Protein 3D1P (pdb70)

Foldseek 3Di:
DPFAEDALVVLVVLVVVDPQEAEEEQDDCVVPPPFDRPPHDYNHCVQCVLLLQDDQVVNCVVRVDGDDDLVGEYEFAYQQAPSRVSSQVNNCVRRRVHYHYHNRSVNCVVVPVSVDDD

Solvent-accessible surface area: 6436 Å² total

Organism: Saccharomyces cerevisiae (strain ATCC 204508 / S288c) (NCBI:txid559292)

Nearest PDB structures (foldseek):
  3d1p-assembly1_A  TM=1.009E+00  e=8.080E-25  Saccharomyces cerevisiae
  6k6r-assembly2_D  TM=9.127E-01  e=2.938E-10  Saccharomyces cerevisiae S288C
  6sgb-assembly1_DT  TM=7.974E-01  e=2.283E-06  Trypanosoma brucei brucei
  7aor-assembly1_au  TM=7.885E-01  e=1.874E-06  Trypanosoma cruzi strain CL Brener
  7ane-assembly1_au  TM=7.995E-01  e=1.444E-05  Leishmania major

Structure (mmCIF, N/CA/C/O backbone):
data_3D1P
#
_entry.id   3D1P
#
_cell.length_a   58.343
_cell.length_b   37.429
_cell.length_c   52.198
_cell.angle_alpha   90.00
_cell.angle_beta   108.86
_cell.angle_gamma   90.00
#
_symmetry.space_group_name_H-M   'C 1 2 1'
#
loop_
_entity.id
_entity.type
_entity.pdbx_description
1 polymer 'Putative thiosulfate sulfurtransferase YOR285W'
2 non-polymer 'CHLORIDE ION'
3 non-polymer 'ACETATE ION'
4 water water
#
loop_
_atom_site.group_PDB
_atom_site.id
_atom_site.type_symbol
_atom_site.label_atom_id
_atom_site.label_alt_id
_atom_site.label_comp_id
_atom_site.label_asym_id
_atom_site.label_entity_id
_atom_site.label_seq_id
_atom_site.pdbx_PDB_ins_code
_atom_site.Cartn_x
_atom_site.Cartn_y
_atom_site.Cartn_z
_atom_site.occupancy
_atom_site.B_iso_or_equiv
_atom_site.auth_seq_id
_atom_site.auth_comp_id
_atom_site.auth_asym_id
_atom_site.auth_atom_id
_atom_site.pdbx_PDB_model_num
ATOM 1 N N . SER A 1 20 ? 23.383 16.708 14.252 0.80 17.27 20 SER A N 1
ATOM 2 C CA . SER A 1 20 ? 23.666 15.746 13.160 0.80 15.92 20 SER A CA 1
ATOM 3 C C . SER A 1 20 ? 22.476 15.495 12.278 0.80 13.44 20 SER A C 1
ATOM 4 O O . SER A 1 20 ? 21.317 15.511 12.700 0.80 15.60 20 SER A O 1
ATOM 7 N N . ASN A 1 21 ? 22.790 15.226 11.033 0.80 11.57 21 ASN A N 1
ATOM 8 C CA . ASN A 1 21 ? 21.799 14.886 10.050 0.80 10.66 21 ASN A CA 1
ATOM 9 C C . ASN A 1 21 ? 21.016 13.672 10.572 0.80 10.50 21 ASN A C 1
ATOM 10 O O . ASN A 1 21 ? 21.625 12.772 11.156 0.80 12.22 21 ASN A O 1
ATOM 15 N N . ILE A 1 22 ? 19.702 13.612 10.337 1.00 10.95 22 ILE A N 1
ATOM 16 C CA . ILE A 1 22 ? 18.928 12.460 10.733 1.00 11.03 22 ILE A CA 1
ATOM 17 C C . ILE A 1 22 ? 19.511 11.260 9.987 1.00 9.32 22 ILE A C 1
ATOM 18 O O . ILE A 1 22 ? 19.727 11.303 8.764 1.00 10.99 22 ILE A O 1
ATOM 23 N N . GLN A 1 23 ? 19.722 10.205 10.701 1.00 10.03 23 GLN A N 1
ATOM 24 C CA . GLN A 1 23 ? 20.202 9.026 10.107 1.00 7.97 23 GLN A CA 1
ATOM 25 C C . GLN A 1 23 ? 19.164 8.505 9.136 1.00 6.39 23 GLN A C 1
ATOM 26 O O . GLN A 1 23 ? 17.996 8.376 9.487 1.00 8.10 23 GLN A O 1
ATOM 32 N N . SER A 1 24 ? 19.580 8.181 7.926 1.00 6.02 24 SER A N 1
ATOM 33 C CA A SER A 1 24 ? 18.730 7.632 6.909 0.50 5.38 24 SER A CA 1
ATOM 34 C CA B SER A 1 24 ? 18.691 7.587 6.936 0.50 5.82 24 SER A CA 1
ATOM 35 C C . SER A 1 24 ? 19.314 6.309 6.403 1.00 5.20 24 SER A C 1
ATOM 36 O O . SER A 1 24 ? 20.540 6.139 6.354 1.00 6.34 24 SER A O 1
ATOM 41 N N . TYR A 1 25 ? 18.430 5.409 5.975 1.00 4.90 25 TYR A N 1
ATOM 42 C CA . TYR A 1 25 ? 18.808 4.061 5.582 1.00 4.36 25 TYR A CA 1
ATOM 43 C C . TYR A 1 25 ? 18.307 3.735 4.175 1.00 4.30 25 TYR A C 1
ATOM 44 O O . TYR A 1 25 ? 17.151 4.018 3.830 1.00 4.70 25 TYR A O 1
ATOM 53 N N . SER A 1 26 ? 19.164 3.101 3.384 1.00 4.64 26 SER A N 1
ATOM 54 C CA . SER A 1 26 ? 18.810 2.501 2.107 1.00 4.76 26 SER A CA 1
ATOM 55 C C . SER A 1 26 ? 18.144 1.145 2.296 1.00 4.12 26 SER A C 1
ATOM 56 O O . SER A 1 26 ? 18.123 0.572 3.389 1.00 4.46 26 SER A O 1
ATOM 59 N N . PHE A 1 27 ? 17.684 0.566 1.199 1.00 4.20 27 PHE A N 1
ATOM 60 C CA . PHE A 1 27 ? 17.183 -0.814 1.228 1.00 4.85 27 PHE A CA 1
ATOM 61 C C . PHE A 1 27 ? 18.203 -1.781 1.840 1.00 4.15 27 PHE A C 1
ATOM 62 O O . PHE A 1 27 ? 17.863 -2.567 2.715 1.00 4.54 27 PHE A O 1
ATOM 70 N N . GLU A 1 28 ? 19.449 -1.741 1.365 1.00 4.46 28 GLU A N 1
ATOM 71 C CA . GLU A 1 28 ?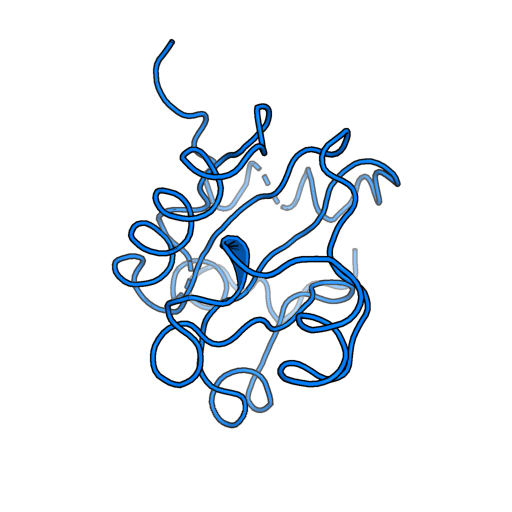 20.433 -2.657 1.884 1.00 4.55 28 GLU A CA 1
ATOM 72 C C . GLU A 1 28 ? 20.686 -2.438 3.365 1.00 4.97 28 GLU A C 1
ATOM 73 O O . GLU A 1 28 ? 20.864 -3.396 4.146 1.00 5.45 28 GLU A O 1
ATOM 79 N N . ASP A 1 29 ? 20.690 -1.170 3.804 1.00 4.63 29 ASP A N 1
ATOM 80 C CA . ASP A 1 29 ? 20.816 -0.894 5.215 1.00 5.09 29 ASP A CA 1
ATOM 81 C C . ASP A 1 29 ? 19.659 -1.511 6.021 1.00 4.66 29 ASP A C 1
ATOM 82 O O . ASP A 1 29 ? 19.885 -2.069 7.101 1.00 5.52 29 ASP A O 1
ATOM 95 N N A LYS A 1 31 ? 17.771 -4.079 5.165 0.50 4.72 31 LYS A N 1
ATOM 96 N N C LYS A 1 31 ? 17.660 -4.089 5.127 0.50 5.40 31 LYS A N 1
ATOM 97 C CA A LYS A 1 31 ? 17.941 -5.503 5.166 0.25 5.00 31 LYS A CA 1
ATOM 98 C CA B LYS A 1 31 ? 18.003 -5.680 5.325 0.25 5.14 31 LYS A CA 1
ATOM 99 C CA C LYS A 1 31 ? 17.758 -5.524 5.116 0.50 5.89 31 LYS A CA 1
ATOM 100 C C A LYS A 1 31 ? 18.911 -5.892 6.320 0.50 4.65 31 LYS A C 1
ATOM 101 C C C LYS A 1 31 ? 18.617 -5.972 6.302 0.50 6.75 31 LYS A C 1
ATOM 102 O O A LYS A 1 31 ? 18.659 -6.843 7.086 0.50 5.54 31 LYS A O 1
ATOM 103 O O C LYS A 1 31 ? 18.289 -6.912 7.046 0.50 7.74 31 LYS A O 1
ATOM 119 N N A ARG A 1 32 ? 20.016 -5.189 6.457 0.80 5.55 32 ARG A N 1
ATOM 120 N N B ARG A 1 32 ? 19.618 -5.374 6.400 0.20 3.99 32 ARG A N 1
ATOM 121 C CA A ARG A 1 32 ? 20.906 -5.475 7.551 0.80 7.17 32 ARG A CA 1
ATOM 122 C CA B ARG A 1 32 ? 20.613 -5.706 7.419 0.20 4.81 32 ARG A CA 1
ATOM 123 C C A ARG A 1 32 ? 20.232 -5.309 8.893 0.80 6.23 32 ARG A C 1
ATOM 124 C C B ARG A 1 32 ? 20.188 -5.346 8.856 0.20 5.11 32 ARG A C 1
ATOM 125 O O A ARG A 1 32 ? 20.276 -6.181 9.765 0.80 7.14 32 ARG A O 1
ATOM 126 O O B ARG A 1 32 ? 20.498 -6.081 9.797 0.20 5.65 32 ARG A O 1
ATOM 141 N N . ILE A 1 33 ? 19.520 -4.204 9.045 1.00 5.62 33 ILE A N 1
ATOM 142 C CA . ILE A 1 33 ? 18.872 -3.915 10.333 1.00 5.84 33 ILE A CA 1
ATOM 143 C C . ILE A 1 33 ? 17.838 -4.978 10.666 1.00 5.82 33 ILE A C 1
ATOM 144 O O . ILE A 1 33 ? 17.810 -5.485 11.796 1.00 6.61 33 ILE A O 1
ATOM 149 N N . VAL A 1 34 ? 16.990 -5.341 9.707 1.00 5.8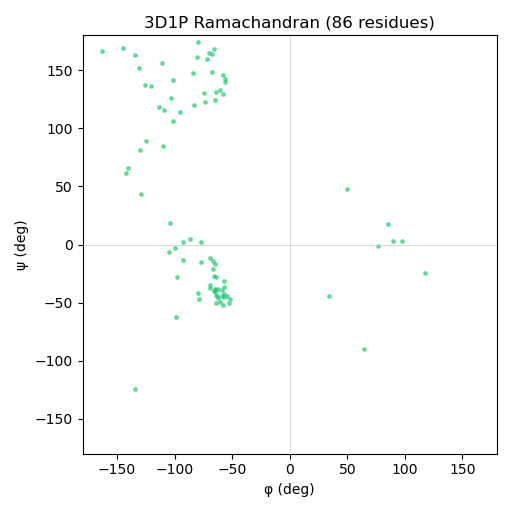8 34 VAL A N 1
ATOM 150 C CA . VAL A 1 34 ? 16.002 -6.368 9.967 1.00 6.66 34 VAL A CA 1
ATOM 151 C C . VAL A 1 34 ? 16.670 -7.668 10.385 1.00 6.17 34 VAL A C 1
ATOM 152 O O . VAL A 1 34 ? 16.259 -8.310 11.351 1.00 7.34 34 VAL A O 1
ATOM 156 N N . GLY A 1 35 ? 17.738 -8.033 9.671 1.00 6.43 35 GLY A N 1
ATOM 157 C CA . GLY A 1 35 ? 18.439 -9.261 9.977 1.00 6.66 35 GLY A CA 1
ATOM 158 C C . GLY A 1 35 ? 19.162 -9.306 11.311 1.00 6.57 35 GLY A C 1
ATOM 159 O O . GLY A 1 35 ? 19.486 -10.374 11.803 1.00 8.37 35 GLY A O 1
ATOM 160 N N . LYS A 1 36 ? 19.460 -8.140 11.881 1.00 6.29 36 LYS A N 1
ATOM 161 C CA A LYS A 1 36 ? 20.074 -8.045 13.201 0.25 6.74 36 LYS A CA 1
ATOM 162 C CA B LYS A 1 36 ? 20.077 -8.021 13.200 0.25 6.98 36 LYS A CA 1
ATOM 163 C CA C LYS A 1 36 ? 20.072 -8.084 13.186 0.50 6.74 36 LYS A CA 1
ATOM 164 C C . LYS A 1 36 ? 19.111 -8.321 14.326 1.00 7.11 36 LYS A C 1
ATOM 165 O O . LYS A 1 36 ? 19.523 -8.692 15.430 1.00 8.42 36 LYS A O 1
ATOM 181 N N . HIS A 1 37 ? 17.826 -8.110 14.096 1.00 7.61 37 HIS A N 1
ATOM 182 C CA . HIS A 1 37 ? 16.828 -8.314 15.165 1.00 8.62 37 HIS A CA 1
ATOM 183 C C . HIS A 1 37 ? 17.270 -7.588 16.434 1.00 7.84 37 HIS A C 1
ATOM 184 O O . HIS A 1 37 ? 17.249 -8.164 17.524 1.00 8.43 37 HIS A O 1
ATOM 191 N N . ASP A 1 38 ? 17.670 -6.339 16.335 1.00 8.59 38 ASP A N 1
ATOM 192 C CA . ASP A 1 38 ? 18.203 -5.607 17.459 1.00 8.40 38 ASP A CA 1
ATOM 193 C C . ASP A 1 38 ? 17.066 -5.247 18.402 1.00 8.57 38 ASP A C 1
ATOM 194 O O . ASP A 1 38 ? 16.109 -4.578 18.000 1.00 8.80 38 ASP A O 1
ATOM 199 N N . PRO A 1 39 ? 17.161 -5.670 19.671 1.00 9.42 39 PRO A N 1
ATOM 200 C CA . PRO A 1 39 ? 16.081 -5.410 20.604 1.00 10.88 39 PRO A CA 1
ATOM 201 C C . PRO A 1 39 ? 15.866 -3.959 20.898 1.00 10.52 39 PRO A C 1
ATOM 202 O O . PRO A 1 39 ? 14.815 -3.569 21.460 1.00 13.03 39 PRO A O 1
ATOM 206 N N . ASN A 1 40 ? 16.849 -3.128 20.572 1.00 9.50 40 ASN A N 1
ATOM 207 C CA A ASN A 1 40 ? 16.758 -1.718 20.866 0.70 9.40 40 ASN A CA 1
ATOM 208 C CA B ASN A 1 40 ? 16.643 -1.715 20.873 0.30 10.16 40 ASN A CA 1
ATOM 209 C C . ASN A 1 40 ? 16.493 -0.844 19.622 1.00 8.33 40 ASN A C 1
ATOM 210 O O . ASN A 1 40 ? 16.728 0.358 19.653 1.00 8.99 40 ASN A O 1
ATOM 219 N N . VAL A 1 41 ? 15.951 -1.474 18.588 1.00 6.99 41 VAL A N 1
ATOM 220 C CA . VAL A 1 41 ? 15.496 -0.806 17.374 1.00 7.02 41 VAL A CA 1
ATOM 221 C C . VAL A 1 41 ? 14.005 -1.096 17.203 1.00 5.94 41 VAL A C 1
ATOM 222 O O . VAL A 1 41 ? 13.545 -2.232 17.442 1.00 8.12 41 VAL A O 1
ATOM 226 N N . VAL A 1 42 ? 13.245 -0.066 16.842 1.00 5.37 42 VAL A N 1
ATOM 227 C CA . VAL A 1 42 ? 11.829 -0.165 16.581 1.00 5.48 42 VAL A CA 1
ATOM 228 C C . VAL A 1 42 ? 11.588 0.308 15.157 1.00 4.86 42 VAL A C 1
ATOM 229 O O . VAL A 1 42 ? 12.012 1.394 14.793 1.00 5.55 42 VAL A O 1
ATOM 233 N N A LEU A 1 43 ? 10.860 -0.510 14.397 0.50 4.63 43 LEU A N 1
ATOM 234 N N B LEU A 1 43 ? 10.992 -0.545 14.328 0.50 5.15 43 LEU A N 1
ATOM 235 C CA A LEU A 1 43 ? 10.520 -0.219 12.994 0.50 4.37 43 LEU A CA 1
ATOM 236 C CA B LEU A 1 43 ? 10.616 -0.137 12.961 0.50 4.79 43 LEU A CA 1
ATOM 237 C C A LEU A 1 43 ? 9.110 0.354 12.991 0.50 3.98 43 LEU A C 1
ATOM 238 C C B LEU A 1 43 ? 9.183 0.373 13.051 0.50 4.06 43 LEU A C 1
ATOM 239 O O A LEU A 1 43 ? 8.134 -0.360 13.243 0.50 5.19 43 LEU A O 1
ATOM 240 O O B LEU A 1 43 ? 8.288 -0.355 13.475 0.50 4.76 43 LEU A O 1
ATOM 249 N N . VAL A 1 44 ? 9.000 1.652 12.736 1.00 4.06 44 VAL A N 1
ATOM 250 C CA . VAL A 1 44 ? 7.740 2.378 12.881 1.00 4.25 44 VAL A CA 1
ATOM 251 C C . VAL A 1 44 ? 7.147 2.669 11.506 1.00 3.95 44 VAL A C 1
ATOM 252 O O . VAL A 1 44 ? 7.555 3.581 10.806 1.00 4.41 44 VAL A O 1
ATOM 256 N N . ASP A 1 45 ? 6.151 1.846 11.156 1.00 3.90 45 ASP A N 1
ATOM 257 C CA . ASP A 1 45 ? 5.442 1.950 9.890 1.00 3.71 45 ASP A CA 1
ATOM 258 C C . ASP A 1 45 ? 4.191 2.777 10.142 1.00 3.91 45 ASP A C 1
ATOM 259 O O . ASP A 1 45 ? 3.299 2.388 10.900 1.00 4.37 45 ASP A O 1
ATOM 264 N N . VAL A 1 46 ? 4.143 3.959 9.534 1.00 3.64 46 VAL A N 1
ATOM 265 C CA . VAL A 1 46 ? 3.064 4.909 9.809 1.00 3.77 46 VAL A CA 1
ATOM 266 C C . VAL A 1 46 ? 2.029 4.957 8.685 1.00 4.00 46 VAL A C 1
ATOM 267 O O . VAL A 1 46 ? 1.222 5.882 8.626 1.00 4.07 46 VAL A O 1
ATOM 271 N N . ARG A 1 47 ? 2.003 3.935 7.839 1.00 3.76 47 ARG A N 1
ATOM 272 C CA . ARG A 1 47 ? 0.884 3.772 6.921 1.00 3.93 47 ARG A CA 1
ATOM 273 C C . ARG A 1 47 ? -0.412 3.481 7.693 1.00 3.94 47 ARG A C 1
ATOM 274 O O . ARG A 1 47 ? -0.403 3.207 8.893 1.00 4.15 47 ARG A O 1
ATOM 282 N N . GLU A 1 48 ? -1.532 3.555 6.981 1.00 4.09 48 GLU A N 1
ATOM 283 C CA . GLU A 1 48 ? -2.806 3.203 7.583 1.00 4.53 48 GLU A CA 1
ATOM 284 C C . GLU A 1 48 ? -2.890 1.692 7.786 1.00 4.44 48 GLU A C 1
ATOM 285 O O . GLU A 1 48 ? -2.183 0.927 7.132 1.00 4.87 48 GLU A O 1
ATOM 291 N N . PRO A 1 49 ? -3.765 1.230 8.667 1.00 5.07 49 PRO A N 1
ATOM 292 C CA . PRO A 1 49 ? -3.842 -0.216 8.944 1.00 5.88 49 PRO A CA 1
ATOM 293 C C . PRO A 1 49 ? -4.113 -1.065 7.703 1.00 5.59 49 PRO A C 1
ATOM 294 O O . PRO A 1 49 ? -3.590 -2.164 7.577 1.00 6.38 49 PRO A O 1
ATOM 298 N N . SER A 1 50 ? -4.936 -0.567 6.778 1.00 6.07 50 SER A N 1
ATOM 299 C CA . SER A 1 50 ? -5.245 -1.286 5.570 1.00 6.89 50 SER A CA 1
ATOM 300 C C . SER A 1 50 ? -4.005 -1.467 4.730 1.00 8.82 50 SER A C 1
ATOM 301 O O . SER A 1 50 ? -3.692 -2.647 4.387 1.00 11.66 50 SER A O 1
ATOM 304 N N . GLU A 1 51 ? -3.183 -0.409 4.608 1.00 6.34 51 GLU A N 1
ATOM 305 C CA . GLU A 1 51 ? -1.884 -0.514 3.894 1.00 6.38 51 GLU A CA 1
ATOM 306 C C . GLU A 1 51 ? -0.938 -1.517 4.559 1.00 6.84 51 GLU A C 1
ATOM 307 O O . GLU A 1 51 ? -0.271 -2.363 3.937 1.00 9.87 51 GLU A O 1
ATOM 313 N N A TYR A 1 52 ? -0.916 -1.495 5.874 0.50 6.32 52 TYR A N 1
ATOM 314 N N B TYR A 1 52 ? -0.929 -1.420 5.867 0.50 6.86 52 TYR A N 1
ATOM 315 C CA A TYR A 1 52 ? -0.057 -2.406 6.644 0.50 6.07 52 TYR A CA 1
ATOM 316 C CA B TYR A 1 52 ? -0.020 -2.192 6.667 0.50 7.20 52 TYR A CA 1
ATOM 317 C C A TYR A 1 52 ? -0.470 -3.849 6.476 0.50 5.86 52 TYR A C 1
ATOM 318 C C B TYR A 1 52 ? -0.332 -3.667 6.611 0.50 7.35 52 TYR A C 1
ATOM 319 O O A TYR A 1 52 ? 0.366 -4.768 6.534 0.50 7.51 52 TYR A O 1
ATOM 320 O O B TYR A 1 52 ? 0.601 -4.467 6.633 0.50 7.84 52 TYR A O 1
ATOM 337 N N A SER A 1 53 ? -1.764 -4.079 6.330 0.50 5.43 53 SER A N 1
ATOM 338 N N B SER A 1 53 ? -1.610 -4.042 6.566 0.50 7.66 53 SER A N 1
ATOM 339 C CA A SER A 1 53 ? -2.219 -5.414 6.209 0.50 6.90 53 SER A CA 1
ATOM 340 C CA B SER A 1 53 ? -2.019 -5.389 6.957 0.50 7.98 53 SER A CA 1
ATOM 341 C C A SER A 1 53 ? -1.818 -5.969 4.833 0.50 6.17 53 SER A C 1
ATOM 342 C C B SER A 1 53 ? -1.577 -6.514 6.035 0.50 7.97 53 SER A C 1
ATOM 343 O O A SER A 1 53 ? -1.635 -7.185 4.723 0.50 7.67 53 SER A O 1
ATOM 344 O O B SER A 1 53 ? -1.441 -7.640 6.513 0.50 12.43 53 SER A O 1
ATOM 349 N N A ILE A 1 54 ? -1.678 -5.142 3.794 0.50 5.58 54 ILE A N 1
ATOM 350 N N B ILE A 1 54 ? -1.319 -6.260 4.759 0.50 7.35 54 ILE A N 1
ATOM 351 C CA A ILE A 1 54 ? -1.227 -5.645 2.484 0.50 5.83 54 ILE A CA 1
ATOM 352 C CA B ILE A 1 54 ? -1.030 -7.373 3.861 0.50 7.68 54 ILE A CA 1
ATOM 353 C C A ILE A 1 54 ? 0.166 -6.287 2.599 0.50 5.76 54 ILE A C 1
ATOM 354 C C B ILE A 1 54 ? 0.480 -7.593 3.718 0.50 7.29 54 ILE A C 1
ATOM 355 O O A ILE A 1 54 ? 0.397 -7.379 2.078 0.50 6.45 54 ILE A O 1
ATOM 356 O O B ILE A 1 54 ? 0.944 -8.746 3.858 0.50 9.34 54 ILE A O 1
ATOM 365 N N A VAL A 1 55 ? 1.106 -5.554 3.200 0.50 5.87 55 VAL A N 1
ATOM 366 N N B VAL A 1 55 ? 1.224 -6.494 3.468 0.50 6.35 55 VAL A N 1
ATOM 367 C CA A VAL A 1 55 ? 2.442 -6.139 3.379 0.50 7.15 55 VAL A CA 1
ATOM 368 C CA B VAL A 1 55 ? 2.695 -6.403 3.334 0.50 7.31 55 VAL A CA 1
ATOM 369 C C A VAL A 1 55 ? 3.172 -5.287 4.420 0.50 5.98 55 VAL A C 1
ATOM 370 C C B VAL A 1 55 ? 3.196 -5.403 4.348 0.50 6.55 55 VAL A C 1
ATOM 371 O O A VAL A 1 55 ? 2.966 -4.089 4.462 0.50 7.84 55 VAL A O 1
ATOM 372 O O B VAL A 1 55 ? 2.905 -4.234 4.242 0.50 7.53 55 VAL A O 1
ATOM 379 N N . HIS A 1 56 ? 4.011 -5.884 5.273 1.00 6.64 56 HIS A N 1
ATOM 380 C CA . HIS A 1 56 ? 4.737 -5.075 6.240 1.00 5.79 56 HIS A CA 1
ATOM 381 C C . HIS A 1 56 ? 6.027 -5.801 6.574 1.00 6.24 56 HIS A C 1
ATOM 382 O O . HIS A 1 56 ? 6.199 -6.985 6.280 1.00 9.13 56 HIS A O 1
ATOM 389 N N . ILE A 1 57 ? 6.973 -5.068 7.148 1.00 6.13 57 ILE A N 1
ATOM 390 C CA . ILE A 1 57 ? 8.2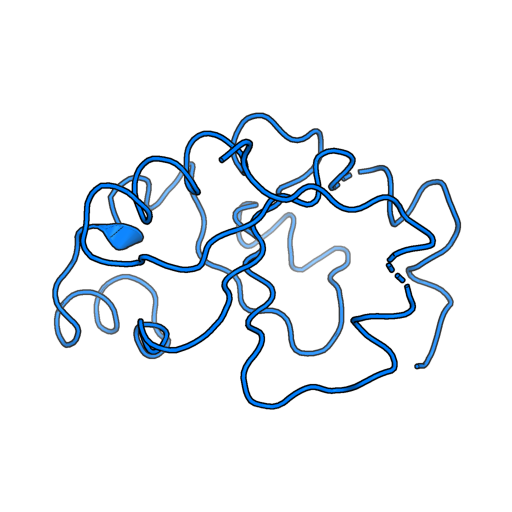04 -5.694 7.595 1.00 6.83 57 ILE A CA 1
ATOM 391 C C . ILE A 1 57 ? 7.907 -6.485 8.874 1.00 7.02 57 ILE A C 1
ATOM 392 O O . ILE A 1 57 ? 7.323 -5.947 9.816 1.00 6.76 57 ILE A O 1
ATOM 397 N N . PRO A 1 58 ? 8.313 -7.760 8.977 1.00 9.09 58 PRO A N 1
ATOM 398 C CA . PRO A 1 58 ? 8.059 -8.494 10.204 1.00 10.43 58 PRO A CA 1
ATOM 399 C C . PRO A 1 58 ? 8.647 -7.782 11.415 1.00 10.46 58 PRO A C 1
ATOM 400 O O . PRO A 1 58 ? 9.742 -7.269 11.374 1.00 10.73 58 PRO A O 1
ATOM 404 N N . ALA A 1 59 ? 7.887 -7.805 12.482 1.00 11.11 59 ALA A N 1
ATOM 405 C CA . ALA A 1 59 ? 8.284 -7.244 13.763 1.00 11.14 59 ALA A CA 1
ATOM 406 C C . ALA A 1 59 ? 8.200 -5.727 13.826 1.00 9.23 59 ALA A C 1
ATOM 407 O O . ALA A 1 59 ? 8.397 -5.138 14.872 1.00 10.44 59 ALA A O 1
ATOM 409 N N . SER A 1 60 ? 7.815 -5.081 12.729 1.00 7.06 60 SER A N 1
ATOM 410 C CA . SER A 1 60 ? 7.530 -3.662 12.795 1.00 6.07 60 SER A CA 1
ATOM 411 C C . SER A 1 60 ? 6.259 -3.429 13.583 1.00 6.01 60 SER A C 1
ATOM 412 O O . SER A 1 60 ? 5.460 -4.349 13.789 1.00 8.98 60 SER A O 1
ATOM 415 N N . ILE A 1 61 ? 6.068 -2.177 13.976 1.00 5.05 61 ILE A N 1
ATOM 416 C CA . ILE A 1 61 ? 4.824 -1.719 14.572 1.00 5.46 61 ILE A CA 1
ATOM 417 C C . ILE A 1 61 ? 4.122 -0.783 13.606 1.00 5.12 61 ILE A C 1
ATOM 418 O O . ILE A 1 61 ? 4.739 -0.193 12.726 1.00 5.56 61 ILE A O 1
ATOM 423 N N . ASN A 1 62 ? 2.803 -0.677 13.767 1.00 4.89 62 ASN A N 1
ATOM 424 C CA . ASN A 1 62 ? 2.000 0.213 12.928 1.00 4.46 62 ASN A CA 1
ATOM 425 C C . ASN A 1 62 ? 1.446 1.326 13.813 1.00 4.77 62 ASN A C 1
ATOM 426 O O . ASN A 1 62 ? 0.697 1.089 14.746 1.00 5.91 62 ASN A O 1
ATOM 431 N N . VAL A 1 63 ? 1.838 2.569 13.496 1.00 4.55 63 VAL A N 1
ATOM 432 C CA . VAL A 1 63 ? 1.373 3.747 14.230 1.00 4.66 63 VAL A CA 1
ATOM 433 C C . VAL A 1 63 ? 0.883 4.753 13.178 1.00 4.33 63 VAL A C 1
ATOM 434 O O . VAL A 1 63 ? 1.630 5.624 12.737 1.00 4.71 63 VAL A O 1
ATOM 438 N N . PRO A 1 64 ? -0.344 4.573 12.704 1.00 4.83 64 PRO A N 1
ATOM 439 C CA . PRO A 1 64 ? -0.790 5.313 11.517 1.00 4.78 64 PRO A CA 1
ATOM 440 C C . PRO A 1 64 ? -0.709 6.830 11.660 1.00 4.83 64 PRO A C 1
ATOM 441 O O . PRO A 1 64 ? -1.275 7.421 12.588 1.00 6.06 64 PRO A O 1
ATOM 445 N N . TYR A 1 65 ? -0.076 7.491 10.670 1.00 5.06 65 TYR A N 1
ATOM 446 C CA . TYR A 1 65 ? 0.092 8.927 10.739 1.00 5.19 65 TYR A CA 1
ATOM 447 C C . TYR A 1 65 ? -1.185 9.675 10.355 1.00 5.36 65 TYR A C 1
ATOM 448 O O . TYR A 1 65 ? -1.579 10.595 11.046 1.00 7.60 65 TYR A O 1
ATOM 457 N N . ARG A 1 66 ? -1.813 9.271 9.256 1.00 5.70 66 ARG A N 1
ATOM 458 C CA . ARG A 1 66 ? -3.018 9.939 8.772 1.00 5.86 66 ARG A CA 1
ATOM 459 C C . ARG A 1 66 ? -4.132 9.955 9.817 1.00 6.43 66 ARG A C 1
ATOM 460 O O . ARG A 1 66 ? -4.778 10.980 10.033 1.00 7.67 66 ARG A O 1
ATOM 468 N N . SER A 1 67 ? -4.354 8.812 10.457 1.00 5.24 67 SER A N 1
ATOM 469 C CA . SER A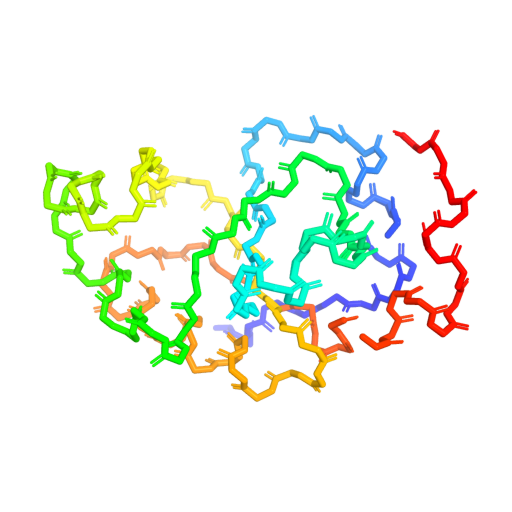 1 67 ? -5.410 8.673 11.435 1.00 6.08 67 SER A CA 1
ATOM 470 C C . SER A 1 67 ? -4.985 8.938 12.877 1.00 5.88 67 SER A C 1
ATOM 471 O O . SER A 1 67 ? -5.865 9.124 13.718 1.00 7.16 67 SER A O 1
ATOM 474 N N . HIS A 1 68 ? -3.683 9.001 13.146 1.00 5.81 68 HIS A N 1
ATOM 475 C CA . HIS A 1 68 ? -3.166 9.301 14.470 1.00 5.91 68 HIS A CA 1
ATOM 476 C C . HIS A 1 68 ? -1.916 10.180 14.349 1.00 6.23 68 HIS A C 1
ATOM 477 O O . HIS A 1 68 ? -0.826 9.782 14.789 1.00 6.38 68 HIS A O 1
ATOM 484 N N . PRO A 1 69 ? -2.026 11.385 13.790 1.00 6.13 69 PRO A N 1
ATOM 485 C CA . PRO A 1 69 ? -0.813 12.188 13.545 1.00 7.07 69 PRO A CA 1
ATOM 486 C C . PRO A 1 69 ? -0.095 12.626 14.799 1.00 7.79 69 PRO A C 1
ATOM 487 O O . PRO A 1 69 ? 1.109 12.919 14.777 1.00 8.93 69 PRO A O 1
ATOM 491 N N . ASP A 1 70 ? -0.849 12.745 15.889 1.00 7.90 70 ASP A N 1
ATOM 492 C CA . ASP A 1 70 ? -0.346 13.087 17.215 1.00 8.22 70 ASP A CA 1
ATOM 493 C C . ASP A 1 70 ? 0.132 11.927 18.035 1.00 7.09 70 ASP A C 1
ATOM 494 O O . ASP A 1 70 ? 0.483 12.131 19.181 1.00 7.91 70 ASP A O 1
ATOM 499 N N . ALA A 1 71 ? 0.154 10.710 17.485 1.00 6.89 71 ALA A N 1
ATOM 500 C CA . ALA A 1 71 ? 0.447 9.557 18.291 1.00 6.32 71 ALA A CA 1
ATOM 501 C C . ALA A 1 71 ? 1.741 9.730 19.085 1.00 6.32 71 ALA A C 1
ATOM 502 O O . ALA A 1 71 ? 1.769 9.444 20.275 1.00 7.16 71 ALA A O 1
ATOM 504 N N . PHE A 1 72 ? 2.802 10.196 18.434 1.00 6.20 72 PHE A N 1
ATOM 505 C CA . PHE A 1 72 ? 4.073 10.262 19.117 1.00 7.02 72 PHE A CA 1
ATOM 506 C C . PHE A 1 72 ? 4.212 11.418 20.090 1.00 7.74 72 PHE A C 1
ATOM 507 O O . PHE A 1 72 ? 5.256 11.532 20.740 1.00 10.61 72 PHE A O 1
ATOM 515 N N . ALA A 1 73 ? 3.145 12.208 20.247 1.00 7.31 73 ALA A N 1
ATOM 516 C CA . ALA A 1 73 ? 3.045 13.231 21.275 1.00 7.83 73 ALA A CA 1
ATOM 517 C C . ALA A 1 73 ? 2.231 12.763 22.470 1.00 8.56 73 ALA A C 1
ATOM 518 O O . ALA A 1 73 ? 2.118 13.492 23.459 1.00 10.70 73 ALA A O 1
ATOM 520 N N . LEU A 1 74 ? 1.663 11.562 22.436 1.00 8.50 74 LEU A N 1
ATOM 521 C CA . LEU A 1 74 ? 0.816 11.092 23.525 1.00 8.80 74 LEU A CA 1
ATOM 522 C C . LEU A 1 74 ? 1.620 10.491 24.656 1.00 9.91 74 LEU A C 1
ATOM 523 O O . LEU A 1 74 ? 2.640 9.858 24.443 1.00 10.83 74 LEU A O 1
ATOM 528 N N . ASP A 1 75 ? 1.115 10.654 25.867 1.00 11.38 75 ASP A N 1
ATOM 529 C CA . ASP A 1 75 ? 1.714 9.953 27.007 1.00 12.23 75 ASP A CA 1
ATOM 530 C C . ASP A 1 75 ? 1.473 8.439 26.878 1.00 12.37 75 ASP A C 1
ATOM 531 O O . ASP A 1 75 ? 0.653 8.004 26.055 1.00 11.95 75 ASP A O 1
ATOM 536 N N . PRO A 1 76 ? 2.218 7.611 27.630 1.00 12.93 76 PRO A N 1
ATOM 537 C CA . PRO A 1 76 ? 2.115 6.172 27.427 1.00 12.29 76 PRO A CA 1
ATOM 538 C C . PRO A 1 76 ? 0.723 5.586 27.570 1.00 11.45 76 PRO A C 1
ATOM 539 O O . PRO A 1 76 ? 0.365 4.743 26.799 1.00 11.34 76 PRO A O 1
ATOM 543 N N . LEU A 1 77 ? -0.045 6.002 28.562 1.00 10.97 77 LEU A N 1
ATOM 544 C CA A LEU A 1 77 ? -1.364 5.431 28.769 0.50 10.50 77 LEU A CA 1
ATOM 545 C CA B LEU A 1 77 ? -1.389 5.464 28.778 0.50 11.13 77 LEU A CA 1
ATOM 546 C C . LEU A 1 77 ? -2.304 5.801 27.614 1.00 9.42 77 LEU A C 1
ATOM 547 O O . LEU A 1 77 ? -3.022 4.952 27.069 1.00 10.45 77 LEU A O 1
ATOM 556 N N . GLU A 1 78 ? -2.276 7.058 27.222 1.00 9.30 78 GLU A N 1
ATOM 557 C CA . GLU A 1 78 ? -3.131 7.528 26.153 1.00 8.89 78 GLU A CA 1
ATOM 558 C C . GLU A 1 78 ? -2.703 6.953 24.798 1.00 7.55 78 GLU A C 1
ATOM 559 O O . GLU A 1 78 ? -3.558 6.630 23.968 1.00 8.67 78 GLU A O 1
ATOM 565 N N . PHE A 1 79 ? -1.391 6.776 24.603 1.00 7.74 79 PHE A N 1
ATOM 566 C CA . PHE A 1 79 ? -0.913 6.141 23.386 1.00 7.31 79 PHE A CA 1
ATOM 567 C C . PHE A 1 79 ? -1.551 4.750 23.236 1.00 7.50 79 PHE A C 1
ATOM 568 O O . PHE A 1 79 ? -2.054 4.388 22.179 1.00 7.68 79 PHE A O 1
ATOM 576 N N A GLU A 1 80 ? -1.492 3.937 24.285 0.90 8.14 80 GLU A N 1
ATOM 577 N N B GLU A 1 80 ? -1.500 3.971 24.308 0.10 8.17 80 GLU A N 1
ATOM 578 C CA A GLU A 1 80 ? -2.037 2.611 24.153 0.90 8.94 80 GLU A CA 1
ATOM 579 C CA B GLU A 1 80 ? -2.056 2.628 24.293 0.10 8.41 80 GLU A CA 1
ATOM 580 C C A GLU A 1 80 ? -3.550 2.654 23.958 0.90 8.49 80 GLU A C 1
ATOM 581 C C B GLU A 1 80 ? -3.549 2.638 24.001 0.10 8.56 80 GLU A C 1
ATOM 582 O O A GLU A 1 80 ? -4.090 1.869 23.167 0.90 9.26 80 GLU A O 1
ATOM 583 O O B GLU A 1 80 ? -4.049 1.795 23.255 0.10 8.80 80 GLU A O 1
ATOM 594 N N . LYS A 1 81 ? -4.261 3.592 24.590 1.00 8.78 81 LYS A N 1
ATOM 595 C CA A LYS A 1 81 ? -5.687 3.674 24.333 0.50 9.31 81 LYS A CA 1
ATOM 596 C CA B LYS A 1 81 ? -5.693 3.729 24.335 0.50 8.96 81 LYS A CA 1
ATOM 597 C C . LYS A 1 81 ? -5.995 4.025 22.884 1.00 8.87 81 LYS A C 1
ATOM 598 O O . LYS A 1 81 ? -6.964 3.487 22.310 1.00 10.43 81 LYS A O 1
ATOM 609 N N . GLN A 1 82 ? -5.227 4.943 22.298 1.00 8.48 82 GLN A N 1
ATOM 610 C CA . GLN A 1 82 ? -5.507 5.384 20.963 1.00 9.68 82 GLN A CA 1
ATOM 611 C C . GLN A 1 82 ? -5.016 4.414 19.894 1.00 9.17 82 GLN A C 1
ATOM 612 O O . GLN A 1 82 ? -5.688 4.225 18.883 1.00 11.34 82 GLN A O 1
ATOM 618 N N . ILE A 1 83 ? -3.822 3.860 20.083 1.00 8.72 83 ILE A N 1
ATOM 619 C CA . ILE A 1 83 ? -3.164 3.062 19.059 1.00 9.26 83 ILE A CA 1
ATOM 620 C C . ILE A 1 83 ? -3.360 1.578 19.272 1.00 9.94 83 ILE A C 1
ATOM 621 O O . ILE A 1 83 ? -3.348 0.837 18.311 1.00 13.92 83 ILE A O 1
ATOM 626 N N . GLY A 1 84 ? -3.539 1.147 20.507 1.00 9.29 84 GLY A N 1
ATOM 627 C CA . GLY A 1 84 ? -3.753 -0.257 20.814 1.00 9.83 84 GLY A CA 1
ATOM 628 C C . GLY A 1 84 ? -2.526 -1.096 21.078 1.00 8.85 84 GLY A C 1
ATOM 629 O O . GLY A 1 84 ? -2.663 -2.302 21.251 1.00 11.00 84 GLY A O 1
ATOM 630 N N . ILE A 1 85 ? -1.352 -0.462 21.076 1.00 8.30 85 ILE A N 1
ATOM 631 C CA . ILE A 1 85 ? -0.096 -1.089 21.387 1.00 8.21 85 ILE A CA 1
ATOM 632 C C . ILE A 1 85 ? 0.649 -0.160 22.333 1.00 7.46 85 ILE A C 1
ATOM 633 O O . ILE A 1 85 ? 0.338 1.017 22.432 1.00 8.38 85 ILE A O 1
ATOM 638 N N . PRO A 1 86 ? 1.667 -0.664 23.035 1.00 8.01 86 PRO A N 1
ATOM 639 C CA . PRO A 1 86 ? 2.420 0.178 23.961 1.00 8.48 86 PRO A CA 1
ATOM 640 C C . PRO A 1 86 ? 3.224 1.241 23.235 1.00 7.80 86 PRO A C 1
ATOM 641 O O . PRO A 1 86 ? 3.724 1.044 22.119 1.00 8.34 86 PRO A O 1
ATOM 645 N N . LYS A 1 87 ? 3.379 2.362 23.912 1.00 7.88 87 LYS A N 1
ATOM 646 C CA A LYS A 1 87 ? 4.205 3.432 23.386 0.80 7.54 87 LYS A CA 1
ATOM 647 C CA B LYS A 1 87 ? 4.212 3.444 23.409 0.20 7.84 87 LYS A CA 1
ATOM 648 C C . LYS A 1 87 ? 5.662 2.981 23.347 1.00 7.42 87 LYS A C 1
ATOM 649 O O . LYS A 1 87 ? 6.183 2.482 24.333 1.00 9.42 87 LYS A O 1
ATOM 660 N N . PRO A 1 88 ? 6.331 3.144 22.204 1.00 7.30 88 PRO A N 1
ATOM 661 C CA . PRO A 1 88 ? 7.716 2.702 22.136 1.00 7.45 88 PRO A CA 1
ATOM 662 C C . PRO A 1 88 ? 8.601 3.365 23.170 1.00 7.42 88 PRO A C 1
ATOM 663 O O . PRO A 1 88 ? 8.466 4.563 23.469 1.00 7.76 88 PRO A O 1
ATOM 667 N N . ASP A 1 89 ? 9.566 2.605 23.642 1.00 7.78 89 ASP A N 1
ATOM 668 C CA . ASP A 1 89 ? 10.569 3.092 24.598 1.00 8.01 89 ASP A CA 1
ATOM 669 C C . ASP A 1 89 ? 11.435 4.166 23.945 1.00 8.28 89 ASP A C 1
ATOM 670 O O . ASP A 1 89 ? 12.072 3.906 22.923 1.00 8.32 89 ASP A O 1
ATOM 675 N N . SER A 1 90 ? 11.500 5.358 24.568 1.00 9.48 90 SER A N 1
ATOM 676 C CA . SER A 1 90 ? 12.265 6.445 23.983 1.00 10.63 90 SER A CA 1
ATOM 677 C C . SER A 1 90 ? 13.765 6.240 23.999 1.00 9.42 90 SER A C 1
ATOM 678 O O . SER A 1 90 ? 14.475 6.999 23.351 1.00 11.63 90 SER A O 1
ATOM 681 N N . ALA A 1 91 ? 14.256 5.246 24.718 1.00 8.51 91 ALA A N 1
ATOM 682 C CA . ALA A 1 91 ? 15.673 4.933 24.711 1.00 9.11 91 ALA A CA 1
ATOM 683 C C . ALA A 1 91 ? 16.074 4.196 23.446 1.00 9.07 91 ALA A C 1
ATOM 684 O O . ALA A 1 91 ? 17.265 4.072 23.186 1.00 11.24 91 ALA A O 1
ATOM 686 N N . LYS A 1 92 ? 15.119 3.662 22.690 1.00 7.03 92 LYS A N 1
ATOM 687 C CA A LYS A 1 92 ? 15.414 2.895 21.501 0.80 6.87 92 LYS A CA 1
ATOM 688 C CA B LYS A 1 92 ? 15.442 2.900 21.509 0.20 7.21 92 LYS A CA 1
ATOM 689 C C . LYS A 1 92 ? 15.581 3.804 20.298 1.00 6.20 92 LYS A C 1
ATOM 690 O O . LYS A 1 92 ? 15.169 4.952 20.297 1.00 7.57 92 LYS A O 1
ATOM 701 N N . GLU A 1 93 ? 16.183 3.243 19.247 1.00 5.90 93 GLU A N 1
ATOM 702 C CA . GLU A 1 93 ? 16.205 3.883 17.943 1.00 5.79 93 GLU A CA 1
ATOM 703 C C . GLU A 1 93 ? 14.889 3.566 17.219 1.00 5.43 93 GLU A C 1
ATOM 704 O O . GLU A 1 93 ? 14.588 2.397 16.996 1.00 7.19 93 GLU A O 1
ATOM 710 N N . LEU A 1 94 ? 14.129 4.590 16.868 1.00 5.30 94 LEU A N 1
ATOM 711 C CA . LEU A 1 94 ? 12.891 4.411 16.116 1.00 4.81 94 LEU A CA 1
ATOM 712 C C . LEU A 1 94 ? 13.163 4.809 14.664 1.00 4.73 94 LEU A C 1
ATOM 713 O O . LEU A 1 94 ? 13.650 5.920 14.412 1.00 5.65 94 LEU A O 1
ATOM 718 N N . ILE A 1 95 ? 12.858 3.911 13.738 1.00 4.22 95 ILE A N 1
ATOM 719 C CA . ILE A 1 95 ? 13.091 4.118 12.314 1.00 4.07 95 ILE A CA 1
ATOM 720 C C . ILE A 1 95 ? 11.7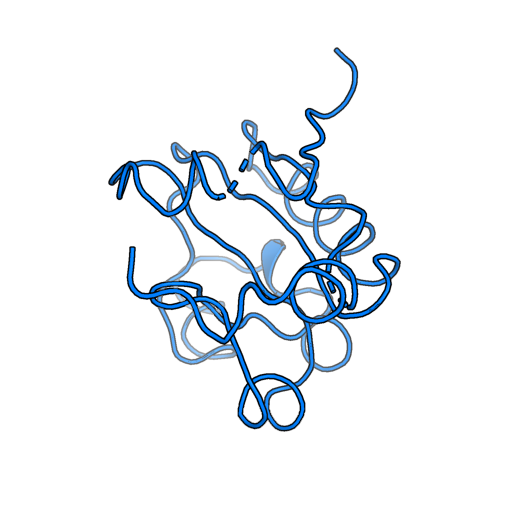32 4.295 11.644 1.00 3.87 95 ILE A C 1
ATOM 721 O O . ILE A 1 95 ? 10.928 3.375 11.649 1.00 4.97 95 ILE A O 1
ATOM 726 N N . PHE A 1 96 ? 11.484 5.473 11.080 1.00 4.13 96 PHE A N 1
ATOM 727 C CA . PHE A 1 96 ? 10.177 5.827 10.575 1.00 4.04 96 PHE A CA 1
ATOM 728 C C . PHE A 1 96 ? 10.083 5.688 9.061 1.00 4.15 96 PHE A C 1
ATOM 729 O O . PHE A 1 96 ? 11.003 6.076 8.322 1.00 4.70 96 PHE A O 1
ATOM 737 N N . TYR A 1 97 ? 8.931 5.210 8.592 1.00 3.99 97 TYR A N 1
ATOM 738 C CA . TYR A 1 97 ? 8.671 5.113 7.146 1.00 3.91 97 TYR A CA 1
ATOM 739 C C . TYR A 1 97 ? 7.169 4.947 6.933 1.00 3.74 97 TYR A C 1
ATOM 740 O O . TYR A 1 97 ? 6.413 4.602 7.837 1.00 3.98 97 TYR A O 1
ATOM 749 N N . CYS A 1 98 ? 6.783 5.140 5.676 1.00 3.72 98 CYS A N 1
ATOM 750 C CA . CYS A 1 98 ? 5.397 4.924 5.250 1.00 3.59 98 CYS A CA 1
ATOM 751 C C . CYS A 1 98 ? 5.423 4.123 3.933 1.00 3.45 98 CYS A C 1
ATOM 752 O O . CYS A 1 98 ? 5.981 3.034 3.901 1.00 3.84 98 CYS A O 1
ATOM 755 N N . ALA A 1 99 ? 4.783 4.671 2.880 1.00 3.83 99 ALA A N 1
ATOM 756 C CA . ALA A 1 99 ? 4.796 4.067 1.537 1.00 3.72 99 ALA A CA 1
ATOM 757 C C . ALA A 1 99 ? 5.854 4.781 0.691 1.00 3.81 99 ALA A C 1
ATOM 758 O O . ALA A 1 99 ? 6.824 4.156 0.284 1.00 4.15 99 ALA A O 1
ATOM 760 N N . SER A 1 100 ? 5.676 6.088 0.457 1.00 4.26 100 SER A N 1
ATOM 761 C CA . SER A 1 100 ? 6.620 6.835 -0.338 1.00 4.84 100 SER A CA 1
ATOM 762 C C . SER A 1 100 ? 7.540 7.758 0.462 1.00 4.52 100 SER A C 1
ATOM 763 O O . SER A 1 100 ? 8.467 8.328 -0.107 1.00 5.77 100 SER A O 1
ATOM 766 N N . GLY A 1 101 ? 7.314 7.906 1.771 1.00 4.88 101 GLY A N 1
ATOM 767 C CA . GLY A 1 101 ? 8.192 8.612 2.672 1.00 5.06 101 GLY A CA 1
ATOM 768 C C . GLY A 1 101 ? 7.637 9.843 3.357 1.00 4.71 101 GLY A C 1
ATOM 769 O O . GLY A 1 101 ? 8.158 10.230 4.392 1.00 5.18 101 GLY A O 1
ATOM 770 N N . LYS A 1 102 ? 6.632 10.512 2.802 1.00 5.31 102 LYS A N 1
ATOM 771 C CA . LYS A 1 102 ? 6.226 11.814 3.373 1.00 6.25 102 LYS A CA 1
ATOM 772 C C . LYS A 1 102 ? 5.700 11.667 4.789 1.00 5.42 102 LYS A C 1
ATOM 773 O O . LYS A 1 102 ? 6.060 12.433 5.699 1.00 6.42 102 LYS A O 1
ATOM 779 N N . ARG A 1 103 ? 4.762 10.724 4.983 1.00 4.79 103 ARG A N 1
ATOM 780 C CA . ARG A 1 103 ? 4.191 10.545 6.297 1.00 4.54 103 ARG A CA 1
ATOM 781 C C . ARG A 1 103 ? 5.241 10.072 7.294 1.00 4.28 103 ARG A C 1
ATOM 782 O O . ARG A 1 103 ? 5.224 10.482 8.458 1.00 5.11 103 ARG A O 1
ATOM 790 N N . GLY A 1 104 ? 6.137 9.177 6.867 1.00 4.65 104 GLY A N 1
ATOM 791 C CA . GLY A 1 104 ? 7.238 8.775 7.731 1.00 4.55 104 GLY A CA 1
ATOM 792 C C . GLY A 1 104 ? 8.055 9.972 8.228 1.00 4.53 104 GLY A C 1
ATOM 793 O O . GLY A 1 104 ? 8.400 10.055 9.396 1.00 5.29 104 GLY A O 1
ATOM 794 N N . GLY A 1 105 ? 8.347 10.892 7.330 1.00 4.88 105 GLY A N 1
ATOM 795 C CA . GLY A 1 105 ? 9.103 12.061 7.706 1.00 5.31 105 GLY A CA 1
ATOM 796 C C . GLY A 1 105 ? 8.352 12.934 8.699 1.00 5.73 105 GLY A C 1
ATOM 797 O O . GLY A 1 105 ? 8.940 13.479 9.652 1.00 6.59 105 GLY A O 1
ATOM 798 N N . GLU A 1 106 ? 7.047 13.085 8.492 1.00 5.79 106 GLU A N 1
ATOM 799 C CA A GLU A 1 106 ? 6.205 13.877 9.404 0.50 5.78 106 GLU A CA 1
ATOM 800 C CA B GLU A 1 106 ? 6.299 13.917 9.415 0.50 6.53 106 GLU A CA 1
ATOM 801 C C . GLU A 1 106 ? 6.175 13.251 10.786 1.00 6.15 106 GLU A C 1
ATOM 802 O O . GLU A 1 106 ? 6.249 13.937 11.814 1.00 6.87 106 GLU A O 1
ATOM 813 N N . ALA A 1 107 ? 5.983 11.939 10.825 1.00 5.63 107 ALA A N 1
ATOM 814 C CA . ALA A 1 107 ? 5.923 11.239 12.109 1.00 5.97 107 ALA A CA 1
ATOM 815 C C . ALA A 1 107 ? 7.241 11.310 12.844 1.00 5.28 107 ALA A C 1
ATOM 816 O O . ALA A 1 107 ? 7.269 11.486 14.078 1.00 6.07 107 ALA A O 1
ATOM 818 N N . GLN A 1 108 ? 8.352 11.222 12.129 1.00 5.35 108 GLN A N 1
ATOM 819 C CA A GLN A 1 108 ? 9.671 11.355 12.746 0.70 5.95 108 GLN A CA 1
ATOM 820 C CA B GLN A 1 108 ? 9.643 11.341 12.774 0.30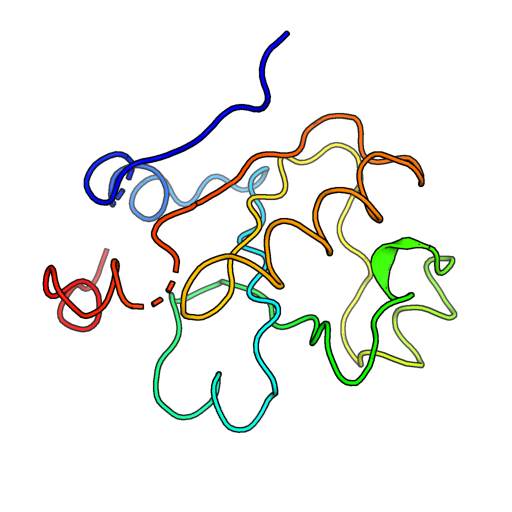 6.35 108 GLN A CA 1
ATOM 821 C C . GLN A 1 108 ? 9.785 12.708 13.434 1.00 6.34 108 GLN A C 1
ATOM 822 O O . GLN A 1 108 ? 10.346 12.803 14.531 1.00 7.57 108 GLN A O 1
ATOM 833 N N . LYS A 1 109 ? 9.268 13.749 12.815 1.00 6.66 109 LYS A N 1
ATOM 834 C CA . LYS A 1 109 ? 9.332 15.086 13.406 1.00 7.47 109 LYS A CA 1
ATOM 835 C C . LYS A 1 109 ? 8.516 15.163 14.677 1.00 6.95 109 LYS A C 1
ATOM 836 O O . LYS A 1 109 ? 8.923 15.820 15.652 1.00 8.43 109 LYS A O 1
ATOM 842 N N . VAL A 1 110 ? 7.334 14.526 14.696 1.00 6.46 110 VAL A N 1
ATOM 843 C CA . VAL A 1 110 ? 6.543 14.498 15.923 1.00 7.30 110 VAL A CA 1
ATOM 844 C C . VAL A 1 110 ? 7.335 13.809 17.030 1.00 6.59 110 VAL A C 1
ATOM 845 O O . VAL A 1 110 ? 7.450 14.315 18.141 1.00 7.66 110 VAL A O 1
ATOM 849 N N . ALA A 1 111 ? 7.878 12.634 16.736 1.00 6.25 111 ALA A N 1
ATOM 850 C CA . ALA A 1 111 ? 8.587 11.898 17.775 1.00 6.44 111 ALA A CA 1
ATOM 851 C C . ALA A 1 111 ? 9.813 12.662 18.294 1.00 6.55 111 ALA A C 1
ATOM 852 O O . ALA A 1 111 ? 10.037 12.764 19.497 1.00 7.23 111 ALA A O 1
ATOM 854 N N . SER A 1 112 ? 10.597 13.198 17.371 1.00 6.91 112 SER A N 1
ATOM 855 C CA A SER A 1 112 ? 11.838 13.856 17.755 0.50 7.97 112 SER A CA 1
ATOM 856 C CA B SER A 1 112 ? 11.831 13.876 17.726 0.50 8.13 112 SER A CA 1
ATOM 857 C C . SER A 1 112 ? 11.569 15.119 18.578 1.00 8.71 112 SER A C 1
ATOM 858 O O . SER A 1 112 ? 12.402 15.486 19.385 1.00 11.07 112 SER A O 1
ATOM 863 N N . SER A 1 113 ? 10.403 15.745 18.391 1.00 8.30 113 SER A N 1
ATOM 864 C CA A SER A 1 113 ? 9.935 16.916 19.134 0.50 9.12 113 SER A CA 1
ATOM 865 C CA B SER A 1 113 ? 10.066 16.902 19.193 0.50 7.97 113 SER A CA 1
ATOM 866 C C . SER A 1 113 ? 9.259 16.563 20.456 1.00 8.56 113 SER A C 1
ATOM 867 O O . SER A 1 113 ? 8.882 17.467 21.204 1.00 9.94 113 SER A O 1
ATOM 872 N N . HIS A 1 114 ? 9.023 15.281 20.705 1.00 7.79 114 HIS A N 1
ATOM 873 C CA . HIS A 1 114 ? 8.324 14.809 21.885 1.00 7.83 114 HIS A CA 1
ATOM 874 C C . HIS A 1 114 ? 9.069 13.713 22.609 1.00 8.28 114 HIS A C 1
ATOM 875 O O . HIS A 1 114 ? 8.496 12.745 23.090 1.00 9.87 114 HIS A O 1
ATOM 882 N N . GLY A 1 115 ? 10.379 13.904 22.750 1.00 8.04 115 GLY A N 1
ATOM 883 C CA . GLY A 1 115 ? 11.136 13.101 23.678 1.00 8.92 115 GLY A CA 1
ATOM 884 C C . GLY A 1 115 ? 11.885 11.910 23.143 1.00 8.53 115 GLY A C 1
ATOM 885 O O . GLY A 1 115 ? 12.534 11.202 23.936 1.00 10.87 115 GLY A O 1
ATOM 886 N N . TYR A 1 116 ? 11.865 11.699 21.818 1.00 7.42 116 TYR A N 1
ATOM 887 C CA . TYR A 1 116 ? 12.617 10.613 21.237 1.00 7.88 116 TYR A CA 1
ATOM 888 C C . TYR A 1 116 ? 13.886 11.204 20.645 1.00 8.36 116 TYR A C 1
ATOM 889 O O . TYR A 1 116 ? 13.867 11.829 19.596 1.00 9.94 116 TYR A O 1
ATOM 898 N N . SER A 1 117 ? 15.012 10.963 21.308 1.00 9.24 117 SER A N 1
ATOM 899 C CA A SER A 1 117 ? 16.310 11.508 20.932 0.50 9.26 117 SER A CA 1
ATOM 900 C CA B SER A 1 117 ? 16.249 11.571 20.830 0.50 9.85 117 SER A CA 1
ATOM 901 C C . SER A 1 117 ? 17.024 10.669 19.883 1.00 9.18 117 SER A C 1
ATOM 902 O O . SER A 1 117 ? 18.034 11.122 19.359 1.00 10.73 117 SER A O 1
ATOM 907 N N . ASN A 1 118 ? 16.547 9.429 19.632 1.00 7.59 118 ASN A N 1
ATOM 908 C CA . ASN A 1 118 ? 17.230 8.515 18.705 1.00 7.19 118 ASN A CA 1
ATOM 909 C C . ASN A 1 118 ? 16.214 8.080 17.660 1.00 6.53 118 ASN A C 1
ATOM 910 O O . ASN A 1 118 ? 15.453 7.130 17.866 1.00 7.15 118 ASN A O 1
ATOM 915 N N . THR A 1 119 ? 16.127 8.854 16.591 1.00 6.94 119 THR A N 1
ATOM 916 C CA . THR A 1 119 ? 15.179 8.577 15.541 1.00 6.53 119 THR A CA 1
ATOM 917 C C . THR A 1 119 ? 15.901 8.628 14.190 1.00 6.38 119 THR A C 1
ATOM 918 O O . THR A 1 119 ? 16.911 9.327 14.010 1.00 7.96 119 THR A O 1
ATOM 922 N N . SER A 1 120 ? 15.368 7.863 13.253 1.00 5.51 120 SER A N 1
ATOM 923 C CA . SER A 1 120 ? 15.944 7.677 11.949 1.00 5.29 120 SER A CA 1
ATOM 924 C C . SER A 1 120 ? 14.853 7.551 10.920 1.00 4.26 120 SER A C 1
ATOM 925 O O . SER A 1 120 ? 13.678 7.376 11.252 1.00 4.97 120 SER A O 1
ATOM 928 N N . LEU A 1 121 ? 15.250 7.606 9.645 1.00 4.46 121 LEU A N 1
ATOM 929 C CA A LEU A 1 121 ? 14.317 7.455 8.521 0.80 4.26 121 LEU A CA 1
ATOM 930 C CA B LEU A 1 121 ? 14.340 7.475 8.542 0.20 4.47 121 LEU A CA 1
ATOM 931 C C . LEU A 1 121 ? 14.733 6.291 7.643 1.00 4.09 121 LEU A C 1
ATOM 932 O O . LEU A 1 121 ? 15.920 6.048 7.412 1.00 5.18 121 LEU A O 1
ATOM 941 N N . TYR A 1 122 ? 13.726 5.629 7.100 1.00 3.94 122 TYR A N 1
ATOM 942 C CA . TYR A 1 122 ? 13.872 4.763 5.921 1.00 3.85 122 TYR A CA 1
ATOM 943 C C . TYR A 1 122 ? 13.156 5.523 4.806 1.00 3.66 122 TYR A C 1
ATOM 944 O O . TYR A 1 122 ? 11.966 5.342 4.588 1.00 4.17 122 TYR A O 1
ATOM 953 N N . PRO A 1 123 ? 13.849 6.463 4.142 1.00 4.14 123 PRO A N 1
ATOM 954 C CA . PRO A 1 123 ? 13.138 7.375 3.237 1.00 4.65 123 PRO A CA 1
ATOM 955 C C . PRO A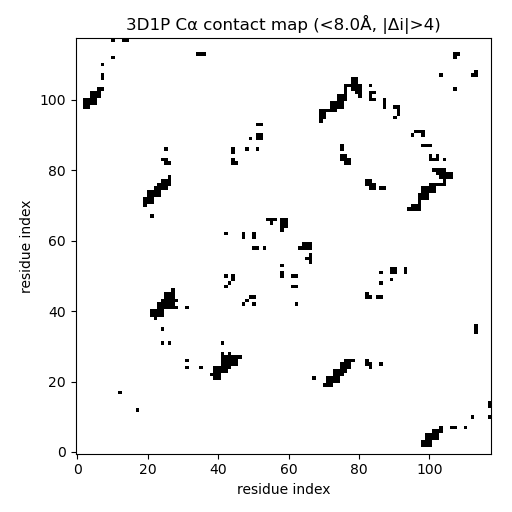 1 123 ? 12.396 6.651 2.119 1.00 4.10 123 PRO A C 1
ATOM 956 O O . PRO A 1 123 ? 11.326 7.076 1.718 1.00 5.12 123 PRO A O 1
ATOM 960 N N . GLY A 1 124 ? 13.015 5.604 1.575 1.00 4.01 124 GLY A N 1
ATOM 961 C CA . GLY A 1 124 ? 12.403 4.887 0.494 1.00 4.35 124 GLY A CA 1
ATOM 962 C C . GLY A 1 124 ? 11.110 4.194 0.879 1.00 3.60 124 GLY A C 1
ATOM 963 O O . GLY A 1 124 ? 10.226 3.980 0.046 1.00 3.88 124 GLY A O 1
ATOM 964 N N . SER A 1 125 ? 11.007 3.833 2.160 1.00 3.30 125 SER A N 1
ATOM 965 C CA . SER A 1 125 ? 9.769 3.381 2.742 1.00 3.33 125 SER A CA 1
ATOM 966 C C . SER A 1 125 ? 9.300 2.067 2.099 1.00 3.27 125 SER A C 1
ATOM 967 O O . SER A 1 125 ? 10.076 1.348 1.484 1.00 3.48 125 SER A O 1
ATOM 983 N N . ASN A 1 127 ? 7.471 1.417 -0.400 1.00 3.55 127 ASN A N 1
ATOM 984 C CA . ASN A 1 127 ? 7.586 1.335 -1.845 1.00 3.71 127 ASN A CA 1
ATOM 985 C C . ASN A 1 127 ? 8.975 0.824 -2.210 1.00 3.64 127 ASN A C 1
ATOM 986 O O . ASN A 1 127 ? 9.127 -0.021 -3.093 1.00 4.42 127 ASN A O 1
ATOM 991 N N . ASP A 1 128 ? 9.999 1.360 -1.545 1.00 3.44 128 ASP A N 1
ATOM 992 C CA . ASP A 1 128 ? 11.362 0.913 -1.764 1.00 3.90 128 ASP A CA 1
ATOM 993 C C . ASP A 1 128 ? 11.535 -0.552 -1.367 1.00 3.51 128 ASP A C 1
ATOM 994 O O . ASP A 1 128 ? 12.152 -1.352 -2.094 1.00 4.13 128 ASP A O 1
ATOM 999 N N . TRP A 1 129 ? 10.978 -0.923 -0.224 1.00 3.58 129 TRP A N 1
ATOM 1000 C CA . TRP A 1 129 ? 11.118 -2.279 0.279 1.00 3.68 129 TRP A CA 1
ATOM 1001 C C . TRP A 1 129 ? 10.575 -3.272 -0.747 1.00 3.61 129 TRP A C 1
ATOM 1002 O O . TRP A 1 129 ? 11.252 -4.235 -1.148 1.00 4.41 129 TRP A O 1
ATOM 1013 N N . VAL A 1 130 ? 9.339 -3.042 -1.194 1.00 3.61 130 VAL A N 1
ATOM 1014 C CA . VAL A 1 130 ? 8.708 -3.942 -2.145 1.00 3.83 130 VAL A CA 1
ATOM 1015 C C . VAL A 1 130 ? 9.390 -3.851 -3.511 1.00 4.04 130 VAL A C 1
ATOM 1016 O O . VAL A 1 130 ? 9.563 -4.874 -4.197 1.00 4.86 130 VAL A O 1
ATOM 1020 N N . SER A 1 131 ? 9.816 -2.682 -3.959 1.00 4.33 131 SER A N 1
ATOM 1021 C CA A SER A 1 131 ? 10.509 -2.554 -5.230 0.50 4.63 131 SER A CA 1
ATOM 1022 C CA B SER A 1 131 ? 10.433 -2.641 -5.260 0.25 5.10 131 SER A CA 1
ATOM 1023 C CA C SER A 1 131 ? 10.499 -2.557 -5.232 0.25 5.04 131 SER A CA 1
ATOM 1024 C C . SER A 1 131 ? 11.725 -3.462 -5.309 1.00 4.94 131 SER A C 1
ATOM 1025 O O . SER A 1 131 ? 12.048 -3.979 -6.379 1.00 7.00 131 SER A O 1
ATOM 1032 N N . HIS A 1 132 ? 12.434 -3.601 -4.190 1.00 4.09 132 HIS A N 1
ATOM 1033 C CA . HIS A 1 132 ? 13.653 -4.387 -4.120 1.00 5.00 132 HIS A CA 1
ATOM 1034 C C . HIS A 1 132 ? 13.407 -5.825 -3.700 1.00 5.16 132 HIS A C 1
ATOM 1035 O O . HIS A 1 132 ? 14.366 -6.579 -3.546 1.00 6.97 132 HIS A O 1
ATOM 1042 N N . GLY A 1 133 ? 12.154 -6.207 -3.489 1.00 5.03 133 GLY A N 1
ATOM 1043 C CA . GLY A 1 133 ? 11.806 -7.578 -3.156 1.00 5.84 133 GLY A CA 1
ATOM 1044 C C . GLY A 1 133 ? 11.894 -7.915 -1.668 1.00 5.32 133 GLY A C 1
ATOM 1045 O O . GLY A 1 133 ? 11.886 -9.110 -1.321 1.00 5.03 133 GLY A O 1
ATOM 1046 N N . GLY A 1 134 ? 11.909 -6.905 -0.802 1.00 5.00 134 GLY A N 1
ATOM 1047 C CA . GLY A 1 134 ? 11.989 -7.156 0.610 1.00 5.55 134 GLY A CA 1
ATOM 1048 C C . GLY A 1 134 ? 10.906 -8.023 1.172 1.00 4.95 134 GLY A C 1
ATOM 1049 O O . GLY A 1 134 ? 11.122 -8.750 2.153 1.00 5.96 134 GLY A O 1
ATOM 1050 N N . ASP A 1 135 ? 9.725 -7.953 0.591 1.00 5.67 135 ASP A N 1
ATOM 1051 C CA . ASP A 1 135 ? 8.617 -8.770 1.049 1.00 6.29 135 ASP A CA 1
ATOM 1052 C C . ASP A 1 135 ? 8.818 -10.273 0.822 1.00 5.75 135 ASP A C 1
ATOM 1053 O O . ASP A 1 135 ? 8.085 -11.067 1.405 1.00 7.57 135 ASP A O 1
ATOM 1058 N N . LYS A 1 136 ? 9.807 -10.636 -0.010 1.00 4.79 136 LYS A N 1
ATOM 1059 C CA A LYS A 1 136 ? 10.115 -12.031 -0.256 0.50 4.79 136 LYS A CA 1
ATOM 1060 C CA B LYS A 1 136 ? 10.090 -12.033 -0.242 0.50 5.00 136 LYS A CA 1
ATOM 1061 C C . LYS A 1 136 ? 11.260 -12.555 0.618 1.00 5.02 136 LYS A C 1
ATOM 1062 O O . LYS A 1 136 ? 11.670 -13.713 0.474 1.00 5.04 136 LYS A O 1
ATOM 1073 N N . LEU A 1 137 ? 11.803 -11.706 1.487 1.00 5.59 137 LEU A N 1
ATOM 1074 C CA . LEU A 1 137 ? 12.840 -12.118 2.406 1.00 5.41 137 LEU A CA 1
ATOM 1075 C C . LEU A 1 137 ? 12.245 -12.825 3.617 1.00 6.68 137 LEU A C 1
ATOM 1076 O O . LEU A 1 137 ? 11.058 -12.684 3.923 1.00 8.80 137 LEU A O 1
ATOM 1081 N N . ASP A 1 138 ? 13.096 -13.562 4.315 1.00 6.41 138 ASP A N 1
ATOM 1082 C CA . ASP A 1 138 ? 12.745 -14.216 5.555 1.00 7.90 138 ASP A CA 1
ATOM 1083 C C . ASP A 1 138 ? 13.943 -14.092 6.510 1.00 8.72 138 ASP A C 1
ATOM 1084 O O . ASP A 1 138 ? 14.589 -15.076 6.851 1.00 12.84 138 ASP A O 1
ATOM 1089 N N . LEU A 1 139 ? 14.265 -12.876 6.930 1.00 11.14 139 LEU A N 1
ATOM 1090 C CA . LEU A 1 139 ? 15.484 -12.587 7.712 1.00 12.59 139 LEU A CA 1
ATOM 1091 C C . LEU A 1 139 ? 15.303 -12.694 9.201 1.00 15.51 139 LEU A C 1
ATOM 1092 O O . LEU A 1 139 ? 14.166 -12.670 9.679 1.00 16.67 139 LEU A O 1
#

GO terms:
  GO:0004792 thiosulfate-cyanide sulfurtransferase activity (F, IDA)
  GO:0006790 sulfur compound metabolic process (P, IDA)
  GO:0005739 mitochondrion (C, HDA)
  GO:0005741 mitochondrial outer membrane (C, HDA)
  GO:0005783 endoplasmic reticulum (C, HDA)

InterPro domains:
  IPR001763 Rhodanese-like domain [PF00581] (37-131)
  IPR001763 Rhodanese-like domain [PS50206] (37-138)
  IPR001763 Rhodanese-like domain [SM00450] (24-135)
  IPR036873 Rhodanese-like domain superfamily [G3DSA:3.40.250.10] (20-139)
  IPR036873 Rhodanese-like domain superfamily [SSF52821] (19-135)

B-factor: mean 10.59, std 7.69, range [3.22, 58.62]

CATH classification: 3.40.250.10

Sequence (118 aa):
SNIQSSYSFEDKKKRRIVGKKKHDPNNVVLLVDVREPSEYYSSIIVVHIPASINVPYRSHPDAFALDPLLEFEEKKQIGIPKKPDSAKKELIFYCASGKRGGEEAQQKVASSSSHGYSSNTSLLYPGSNDWVSSSHGGDKKLDL

Secondary structure (DSSP, 8-state):
-PPEE--S---HHHHHT-TTEEEEE-S-HHHHHH---TT-EE--TTT-TTGGGS-HHHHHHHHSSPPPPTTSEEEEE-SSSHHHHHHHHHHHTTT--SEEE-T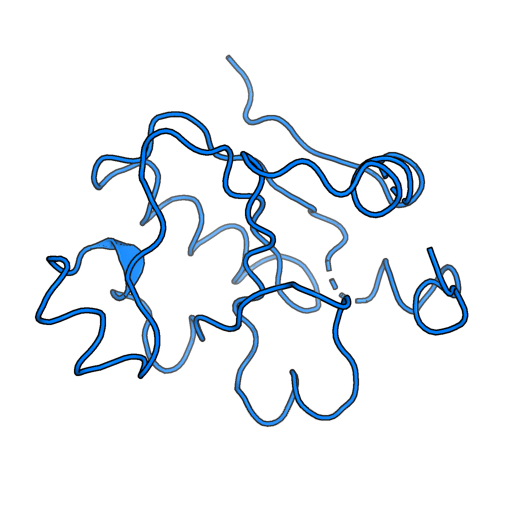T--HHHHTTGGG---

Radius of gyration: 13.19 Å; Cα contacts (8 Å, |Δi|>4): 228; chains: 1; bounding box: 29×31×34 Å